Protein AF-A0A7X5U6U4-F1 (afdb_monomer_lite)

Structure (mmCIF, N/CA/C/O backbone):
data_AF-A0A7X5U6U4-F1
#
_entry.id   AF-A0A7X5U6U4-F1
#
loop_
_atom_site.group_PDB
_atom_site.id
_atom_site.type_symbol
_atom_site.label_atom_id
_atom_site.label_alt_id
_atom_site.label_comp_id
_atom_site.label_asym_id
_atom_site.label_entity_id
_atom_site.label_seq_id
_atom_site.pdbx_PDB_ins_code
_atom_site.Cartn_x
_atom_site.Cartn_y
_atom_site.Cartn_z
_atom_site.occupancy
_atom_site.B_iso_or_equiv
_atom_site.auth_seq_id
_atom_site.auth_comp_id
_atom_site.auth_asym_id
_atom_site.auth_atom_id
_atom_site.pdbx_PDB_model_num
ATOM 1 N N . MET A 1 1 ? 37.909 43.965 -36.979 1.00 38.22 1 MET A N 1
ATOM 2 C CA . MET A 1 1 ? 37.426 45.051 -37.861 1.00 38.22 1 MET A CA 1
ATOM 3 C C . MET A 1 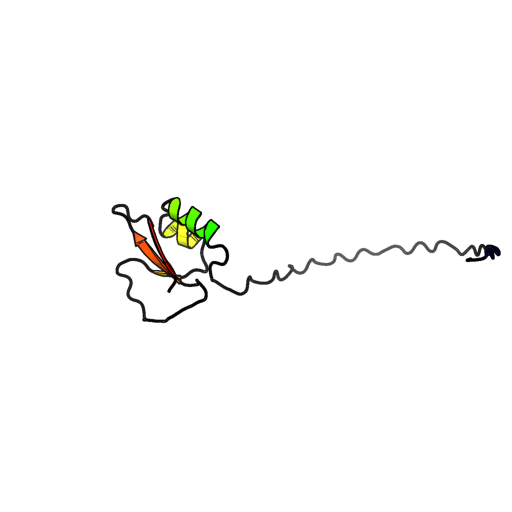1 ? 36.472 44.427 -38.866 1.00 38.22 1 MET A C 1
ATOM 5 O O . MET A 1 1 ? 36.934 43.840 -39.832 1.00 38.22 1 MET A O 1
ATOM 9 N N . ASN A 1 2 ? 35.162 44.467 -38.598 1.00 33.50 2 ASN A N 1
ATOM 10 C CA . ASN A 1 2 ? 34.153 43.812 -39.439 1.00 33.50 2 ASN A CA 1
ATOM 11 C C . ASN A 1 2 ? 33.370 44.894 -40.190 1.00 33.50 2 ASN A C 1
ATOM 13 O O . ASN A 1 2 ? 32.566 45.612 -39.598 1.00 33.50 2 ASN A O 1
ATOM 17 N N . HIS A 1 3 ? 33.655 45.037 -41.484 1.00 36.72 3 HIS A N 1
ATOM 18 C CA . HIS A 1 3 ? 33.009 46.002 -42.368 1.00 36.72 3 HIS A CA 1
ATOM 19 C C . HIS A 1 3 ? 31.738 45.403 -43.001 1.00 36.72 3 HIS A C 1
ATOM 21 O O . HIS A 1 3 ? 31.814 44.454 -43.767 1.00 36.72 3 HIS A O 1
ATOM 27 N N . ILE A 1 4 ? 30.583 45.946 -42.592 1.00 48.31 4 ILE A N 1
ATOM 28 C CA . ILE A 1 4 ? 29.498 46.554 -43.398 1.00 48.31 4 ILE A CA 1
ATOM 29 C C . ILE A 1 4 ? 29.160 45.925 -44.779 1.00 48.31 4 ILE A C 1
ATOM 31 O O . ILE A 1 4 ? 30.032 45.747 -45.617 1.00 48.31 4 ILE A O 1
ATOM 35 N N . VAL A 1 5 ? 27.847 45.767 -45.047 1.00 45.38 5 VAL A N 1
ATOM 36 C CA . VAL A 1 5 ? 27.072 46.256 -46.234 1.00 45.38 5 VAL A CA 1
ATOM 37 C C . VAL A 1 5 ? 25.960 45.251 -46.608 1.00 45.38 5 VAL A C 1
ATOM 39 O O . VAL A 1 5 ? 26.188 44.231 -47.245 1.00 45.38 5 VAL A O 1
ATOM 42 N N . ARG A 1 6 ? 24.737 45.457 -46.094 1.00 48.44 6 ARG A N 1
ATOM 43 C CA . ARG A 1 6 ? 23.534 45.942 -46.816 1.00 48.44 6 ARG A CA 1
ATOM 44 C C . ARG A 1 6 ? 23.411 45.510 -48.288 1.00 48.44 6 ARG A C 1
ATOM 46 O O . ARG A 1 6 ? 23.972 46.153 -49.168 1.00 48.44 6 ARG A O 1
ATOM 53 N N . LYS A 1 7 ? 22.511 44.563 -48.567 1.00 43.09 7 LYS A N 1
ATOM 54 C CA . LYS A 1 7 ? 21.799 44.493 -49.852 1.00 43.09 7 LYS A CA 1
ATOM 55 C C . LYS A 1 7 ? 20.308 44.297 -49.595 1.00 43.09 7 LYS A C 1
ATOM 57 O O . LYS A 1 7 ? 19.870 43.225 -49.201 1.00 43.09 7 LYS A O 1
ATOM 62 N N . ALA A 1 8 ? 19.560 45.379 -49.779 1.00 50.31 8 ALA A N 1
ATOM 63 C CA . ALA A 1 8 ? 18.123 45.353 -49.988 1.00 50.31 8 ALA A CA 1
ATOM 64 C C . ALA A 1 8 ? 17.873 45.178 -51.490 1.00 50.31 8 ALA A C 1
ATOM 66 O O . ALA A 1 8 ? 18.534 45.855 -52.277 1.00 50.31 8 ALA A O 1
ATOM 67 N N . LEU A 1 9 ? 16.915 44.337 -51.884 1.00 47.62 9 LEU A N 1
ATOM 68 C CA . LEU A 1 9 ? 16.209 44.534 -53.148 1.00 47.62 9 LEU A CA 1
ATOM 69 C C . LEU A 1 9 ? 14.841 43.827 -53.147 1.00 47.62 9 LEU A C 1
ATOM 71 O O . LEU A 1 9 ? 14.760 42.607 -53.145 1.00 47.62 9 LEU A O 1
ATOM 75 N N . VAL A 1 10 ? 13.815 44.680 -53.141 1.00 40.12 10 VAL A N 1
ATOM 76 C CA . VAL A 1 10 ? 12.591 44.683 -53.962 1.00 40.12 10 VAL A CA 1
ATOM 77 C C . VAL A 1 10 ? 11.635 43.482 -53.903 1.00 40.12 10 VAL A C 1
ATOM 79 O O . VAL A 1 10 ? 11.921 42.364 -54.313 1.00 40.12 10 VAL A O 1
ATOM 82 N N . ALA A 1 11 ? 10.425 43.823 -53.452 1.00 49.75 11 ALA A N 1
ATOM 83 C CA . ALA A 1 11 ? 9.205 43.039 -53.469 1.00 49.75 11 ALA A CA 1
ATOM 84 C C . ALA A 1 11 ? 8.717 42.729 -54.893 1.00 49.75 11 ALA A C 1
ATOM 86 O O . ALA A 1 11 ? 8.747 43.593 -55.769 1.00 49.75 11 ALA A O 1
ATOM 87 N N . LEU A 1 12 ? 8.142 41.538 -55.069 1.00 43.56 12 LEU A N 1
ATOM 88 C CA . LEU A 1 12 ? 7.203 41.259 -56.149 1.00 43.56 12 LEU A CA 1
ATOM 89 C C . LEU A 1 12 ? 5.901 40.741 -55.526 1.00 43.56 12 LEU A C 1
ATOM 91 O O . LEU A 1 12 ? 5.841 39.635 -54.994 1.00 43.56 12 LEU A O 1
ATOM 95 N N . PHE A 1 13 ? 4.875 41.591 -55.548 1.00 51.50 13 PHE A N 1
ATOM 96 C CA . PHE A 1 13 ? 3.502 41.247 -55.195 1.00 51.50 13 PHE A CA 1
ATOM 97 C C . PHE A 1 13 ? 2.919 40.405 -56.334 1.00 51.50 13 PHE A C 1
ATOM 99 O O . PHE A 1 13 ? 2.729 40.913 -57.438 1.00 51.50 13 PHE A O 1
ATOM 106 N N . VAL A 1 14 ? 2.621 39.134 -56.072 1.00 50.53 14 VAL A N 1
ATOM 107 C CA . VAL A 1 14 ? 1.795 38.311 -56.962 1.00 50.53 14 VAL A CA 1
ATOM 108 C C . VAL A 1 14 ? 0.498 38.018 -56.223 1.00 50.53 14 VAL A C 1
ATOM 110 O O . VAL A 1 14 ? 0.461 37.227 -55.285 1.00 50.53 14 VAL A O 1
ATOM 113 N N . ALA A 1 15 ? -0.557 38.723 -56.623 1.00 56.50 15 ALA A N 1
ATOM 114 C CA . ALA A 1 15 ? -1.921 38.433 -56.220 1.00 56.50 15 ALA A CA 1
ATOM 115 C C . ALA A 1 15 ? -2.419 37.194 -56.980 1.00 56.50 15 ALA A C 1
ATOM 117 O O . ALA A 1 15 ? -2.306 37.133 -58.204 1.00 56.50 15 ALA A O 1
ATOM 118 N N . ALA A 1 16 ? -2.989 36.227 -56.262 1.00 56.56 16 ALA A N 1
ATOM 119 C CA . ALA A 1 16 ? -3.717 35.097 -56.835 1.00 56.56 16 ALA A CA 1
ATOM 120 C C . ALA A 1 16 ? -4.883 34.699 -55.900 1.00 56.56 16 ALA A C 1
ATOM 122 O O . ALA A 1 16 ? -4.816 34.968 -54.699 1.00 56.56 16 ALA A O 1
ATOM 123 N N . PRO A 1 17 ? -5.982 34.152 -56.448 1.00 48.62 17 PRO A N 1
ATOM 124 C CA . PRO A 1 17 ? -7.336 34.329 -55.929 1.00 48.62 17 PRO A CA 1
ATOM 125 C C . PRO A 1 17 ? -7.684 33.390 -54.767 1.00 48.62 17 PRO A C 1
ATOM 127 O O . PRO A 1 17 ? -7.192 32.269 -54.669 1.00 48.62 17 PRO A O 1
ATOM 130 N N . ALA A 1 18 ? -8.599 33.852 -53.910 1.00 56.50 18 ALA A N 1
ATOM 131 C CA . ALA A 1 18 ? -9.212 33.065 -52.849 1.00 56.50 18 ALA A CA 1
ATOM 132 C C . ALA A 1 18 ? -10.102 31.961 -53.446 1.00 56.50 18 ALA A C 1
ATOM 134 O O . ALA A 1 18 ? -11.200 32.226 -53.933 1.00 56.50 18 ALA A O 1
ATOM 135 N N . ILE A 1 19 ? -9.632 30.715 -53.391 1.00 56.41 19 ILE A N 1
ATOM 136 C CA . ILE A 1 19 ? -10.464 29.531 -53.611 1.00 56.41 19 ILE A CA 1
ATOM 137 C C . ILE A 1 19 ? -11.042 29.150 -52.247 1.00 56.41 19 ILE A C 1
ATOM 139 O O . ILE A 1 19 ? -10.346 28.600 -51.395 1.00 56.41 19 ILE A O 1
ATOM 143 N N . ALA A 1 20 ? -12.314 29.477 -52.021 1.00 55.19 20 ALA A N 1
ATOM 144 C CA . ALA A 1 20 ? -13.068 28.978 -50.879 1.00 55.19 20 ALA A CA 1
ATOM 145 C C . ALA A 1 20 ? -13.346 27.481 -51.088 1.00 55.19 20 ALA A C 1
ATOM 147 O O . ALA A 1 20 ? -14.313 27.098 -51.743 1.00 55.19 20 ALA A O 1
ATOM 148 N N . ALA A 1 21 ? -12.474 26.623 -50.558 1.00 53.28 21 ALA A N 1
ATOM 149 C CA . ALA A 1 21 ? -12.772 25.207 -50.419 1.00 53.28 21 ALA A CA 1
ATOM 150 C C . ALA A 1 21 ? -13.738 25.037 -49.237 1.00 53.28 21 ALA A C 1
ATOM 152 O O . ALA A 1 21 ? -13.364 25.256 -48.086 1.00 53.28 21 ALA A O 1
ATOM 153 N N . ALA A 1 22 ? -14.988 24.668 -49.522 1.00 51.25 22 ALA A N 1
ATOM 154 C CA . ALA A 1 22 ? -15.920 24.198 -48.507 1.00 51.25 22 ALA A CA 1
ATOM 155 C C . ALA A 1 22 ? -15.340 22.925 -47.874 1.00 51.25 22 ALA A C 1
ATOM 157 O O . ALA A 1 22 ? -15.289 21.865 -48.498 1.00 51.25 22 ALA A O 1
ATOM 158 N N . GLN A 1 23 ? -14.838 23.054 -46.649 1.00 54.94 23 GLN A N 1
ATOM 159 C CA . GLN A 1 23 ? -14.298 21.946 -45.875 1.00 54.94 23 GLN A CA 1
ATOM 160 C C . GLN A 1 23 ? -15.482 21.096 -45.407 1.00 54.94 23 GLN A C 1
ATOM 162 O O . GLN A 1 23 ? -16.205 21.466 -44.485 1.00 54.94 23 GLN A O 1
ATOM 167 N N . VAL A 1 24 ? -15.718 19.974 -46.084 1.00 54.50 24 VAL A N 1
ATOM 168 C CA . VAL A 1 24 ? -16.627 18.938 -45.594 1.00 54.50 24 VAL A CA 1
ATOM 169 C C . VAL A 1 24 ? -15.961 18.324 -44.367 1.00 54.50 24 VAL A C 1
ATOM 171 O O . VAL A 1 24 ? -15.044 17.515 -44.486 1.00 54.50 24 VAL A O 1
ATOM 174 N N . SER A 1 25 ? -16.386 18.755 -43.183 1.00 54.12 25 SER A N 1
ATOM 175 C CA . SER A 1 25 ? -15.984 18.153 -41.916 1.00 54.12 25 SER A CA 1
ATOM 176 C C . SER A 1 25 ? -16.539 16.733 -41.851 1.00 54.12 25 SER A C 1
ATOM 178 O O . SER A 1 25 ? -17.690 16.518 -41.478 1.00 54.12 25 SER A O 1
ATOM 180 N N . THR A 1 26 ? -15.736 15.744 -42.232 1.00 56.81 26 THR A N 1
ATOM 181 C CA . THR A 1 26 ? -15.986 14.360 -41.828 1.00 56.81 26 THR A CA 1
ATOM 182 C C . THR A 1 26 ? -15.860 14.296 -40.307 1.00 56.81 26 THR A C 1
ATOM 184 O O . THR A 1 26 ? -14.822 14.727 -39.794 1.00 56.81 26 THR A O 1
ATOM 187 N N . PRO A 1 27 ? -16.852 13.778 -39.560 1.00 52.97 27 PRO A N 1
ATOM 188 C CA . PRO A 1 27 ? -16.642 13.490 -38.154 1.00 52.97 27 PRO A CA 1
ATOM 189 C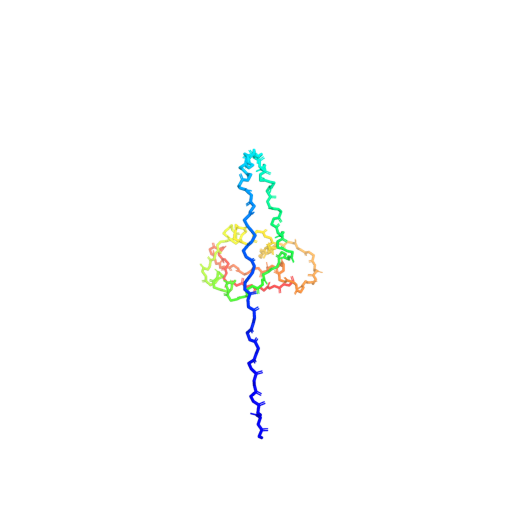 C . PRO A 1 27 ? -15.567 12.405 -38.082 1.00 52.97 27 PRO A C 1
ATOM 191 O O . PRO A 1 27 ? -15.799 11.253 -38.449 1.00 52.97 27 PRO A O 1
ATOM 194 N N . VAL A 1 28 ? -14.363 12.794 -37.664 1.00 56.78 28 VAL A N 1
ATOM 195 C CA . VAL A 1 28 ? -13.364 11.845 -37.187 1.00 56.78 28 VAL A CA 1
ATOM 196 C C . VAL A 1 28 ? -14.001 11.221 -35.958 1.00 56.78 28 VAL A C 1
ATOM 198 O O . VAL A 1 28 ? -14.151 11.873 -34.928 1.00 56.78 28 VAL A O 1
ATOM 201 N N . VAL A 1 29 ? -14.486 9.991 -36.108 1.00 59.56 29 VAL A N 1
ATOM 202 C CA . VAL A 1 29 ? -14.846 9.166 -34.963 1.00 59.56 29 VAL A CA 1
ATOM 203 C C . VAL A 1 29 ? -13.552 9.012 -34.184 1.00 59.56 29 VAL A C 1
ATOM 205 O O . VAL A 1 29 ? -12.610 8.388 -34.670 1.00 59.56 29 VAL A O 1
ATOM 208 N N . ASP A 1 30 ? -13.495 9.689 -33.042 1.00 55.97 30 ASP A N 1
ATOM 209 C CA . ASP A 1 30 ? -12.392 9.659 -32.097 1.00 55.97 30 ASP A CA 1
ATOM 210 C C . ASP A 1 30 ? -12.197 8.192 -31.697 1.00 55.97 30 ASP A C 1
ATOM 212 O O . ASP A 1 30 ? -12.955 7.629 -30.901 1.00 55.97 30 ASP A O 1
ATOM 216 N N . ALA A 1 31 ? -11.264 7.509 -32.361 1.00 64.94 31 ALA A N 1
ATOM 217 C CA . ALA A 1 31 ? -10.847 6.192 -31.925 1.00 64.94 31 ALA A CA 1
ATOM 218 C C . ALA A 1 31 ? -10.273 6.409 -30.524 1.00 64.94 31 ALA A C 1
ATOM 220 O O . ALA A 1 31 ? -9.392 7.262 -30.388 1.00 64.94 31 ALA A O 1
ATOM 221 N N . PRO A 1 32 ? -10.763 5.706 -29.485 1.00 61.41 32 PRO A N 1
ATOM 222 C CA . PRO A 1 32 ? -10.278 5.929 -28.137 1.00 61.41 32 PRO A CA 1
ATOM 223 C C . PRO A 1 32 ? -8.761 5.817 -28.175 1.00 61.41 32 PRO A C 1
ATOM 225 O O . PRO A 1 32 ? -8.224 4.797 -28.617 1.00 61.41 32 PRO A O 1
ATOM 228 N N . ALA A 1 33 ? -8.083 6.894 -27.775 1.00 63.34 33 ALA A N 1
ATOM 229 C CA . ALA A 1 33 ? -6.645 6.882 -27.621 1.00 63.34 33 ALA A CA 1
ATOM 230 C C . ALA A 1 33 ? -6.311 5.648 -26.783 1.00 63.34 33 ALA A C 1
ATOM 232 O O . ALA A 1 33 ? -6.747 5.544 -25.633 1.00 63.34 33 ALA A O 1
ATOM 233 N N . ILE A 1 34 ? -5.589 4.689 -27.372 1.00 58.62 34 ILE A N 1
ATOM 234 C CA . ILE A 1 34 ? -4.976 3.615 -26.603 1.00 58.62 34 ILE A CA 1
ATOM 235 C C . ILE A 1 34 ? -3.940 4.328 -25.745 1.00 58.62 34 ILE A C 1
ATOM 237 O O . ILE A 1 34 ? -2.815 4.581 -26.175 1.00 58.62 34 ILE A O 1
ATOM 241 N N . GLN A 1 35 ? -4.366 4.753 -24.557 1.00 56.97 35 GLN A N 1
ATOM 242 C CA . GLN A 1 35 ? -3.456 5.263 -23.556 1.00 56.97 35 GLN A CA 1
ATOM 243 C C . GLN A 1 35 ? -2.444 4.144 -23.305 1.00 56.97 35 GLN A C 1
ATOM 245 O O . GLN A 1 35 ? -2.860 2.983 -23.201 1.00 56.97 35 GLN A O 1
ATOM 250 N N . PRO A 1 36 ? -1.135 4.443 -23.252 1.00 49.41 36 PRO A N 1
ATOM 251 C CA . PRO A 1 36 ? -0.149 3.444 -22.890 1.00 49.41 36 PRO A CA 1
ATOM 252 C C . PRO A 1 36 ? -0.600 2.832 -21.568 1.00 49.41 36 PRO A C 1
ATOM 254 O O . PRO A 1 36 ? -0.668 3.531 -20.559 1.00 49.41 36 PRO A O 1
ATOM 257 N N . VAL A 1 37 ? -0.969 1.549 -21.580 1.00 53.47 37 VAL A N 1
ATOM 258 C CA . VAL A 1 37 ? -1.204 0.805 -20.343 1.00 53.47 37 VAL A CA 1
ATOM 259 C C . VAL A 1 37 ? 0.095 0.954 -19.562 1.00 53.47 37 VAL A C 1
ATOM 261 O O . VAL A 1 37 ? 1.125 0.548 -20.107 1.00 53.47 37 VAL A O 1
ATOM 264 N N . PRO A 1 38 ? 0.108 1.584 -18.370 1.00 53.56 38 PRO A N 1
ATOM 265 C CA . PRO A 1 38 ? 1.340 1.776 -17.628 1.00 53.56 38 PRO A CA 1
ATOM 266 C C . PRO A 1 38 ? 1.962 0.403 -17.396 1.00 53.56 38 PRO A C 1
ATOM 268 O O . PRO A 1 38 ? 1.491 -0.423 -16.616 1.00 53.56 38 PRO A O 1
ATOM 271 N N . SER A 1 39 ? 3.002 0.135 -18.176 1.00 53.19 39 SER A N 1
ATOM 272 C CA . SER A 1 39 ? 3.709 -1.126 -18.238 1.00 53.19 39 SER A CA 1
ATOM 273 C C . SER A 1 39 ? 4.662 -1.173 -17.057 1.00 53.19 39 SER A C 1
ATOM 275 O O . SER A 1 39 ? 5.857 -0.922 -17.209 1.00 53.19 39 SER A O 1
ATOM 277 N N . ARG A 1 40 ? 4.087 -1.398 -15.873 1.00 60.19 40 ARG A N 1
ATOM 278 C CA . ARG A 1 40 ? 4.640 -2.133 -14.730 1.00 60.19 40 ARG A CA 1
ATOM 279 C C . ARG A 1 40 ? 3.631 -2.051 -13.584 1.00 60.19 40 ARG A C 1
ATOM 281 O O . ARG A 1 40 ? 3.383 -0.981 -13.052 1.00 60.19 40 ARG A O 1
ATOM 288 N N . CYS A 1 41 ? 3.080 -3.193 -13.178 1.00 77.31 41 CYS A N 1
ATOM 289 C CA . CYS A 1 41 ? 2.121 -3.327 -12.071 1.00 77.31 41 CYS A CA 1
ATOM 290 C C . CYS A 1 41 ? 2.715 -3.023 -10.678 1.00 77.31 41 CYS A C 1
ATOM 292 O O . CYS A 1 41 ? 2.112 -3.350 -9.660 1.00 77.31 41 CYS A O 1
ATOM 294 N N . GLY A 1 42 ? 3.919 -2.460 -10.630 1.00 90.38 42 GLY A N 1
ATOM 295 C CA . GLY A 1 42 ? 4.671 -2.202 -9.419 1.00 90.38 42 GLY A CA 1
ATOM 296 C C . GLY A 1 42 ? 4.606 -0.751 -8.983 1.00 90.38 42 GLY A C 1
ATOM 297 O O . GLY A 1 42 ? 4.444 0.155 -9.799 1.00 90.38 42 GLY A O 1
ATOM 298 N N . VAL A 1 43 ? 4.772 -0.532 -7.684 1.00 94.25 43 VAL A N 1
ATOM 299 C CA . VAL A 1 43 ? 4.820 0.813 -7.109 1.00 94.25 43 VAL A CA 1
ATOM 300 C C . VAL A 1 43 ? 6.114 1.514 -7.522 1.00 94.25 43 VAL A C 1
ATOM 302 O O . VAL A 1 43 ? 7.214 1.051 -7.203 1.00 94.25 43 VAL A O 1
ATOM 305 N N . THR A 1 44 ? 5.977 2.646 -8.215 1.00 94.19 44 THR A N 1
ATOM 306 C CA . THR A 1 44 ? 7.102 3.488 -8.650 1.00 94.19 44 THR A CA 1
ATOM 307 C C . THR A 1 44 ? 7.380 4.647 -7.699 1.00 94.19 44 THR A C 1
ATOM 309 O O . THR A 1 44 ? 8.542 4.994 -7.505 1.00 94.19 44 THR A O 1
ATOM 312 N N . ASP A 1 45 ? 6.342 5.228 -7.091 1.00 95.00 45 ASP A N 1
ATOM 313 C CA . ASP A 1 45 ? 6.486 6.268 -6.070 1.00 95.00 45 ASP A CA 1
ATOM 314 C C . ASP A 1 45 ? 6.388 5.650 -4.670 1.00 95.00 45 ASP A C 1
ATOM 316 O O . ASP A 1 45 ? 5.309 5.344 -4.155 1.00 95.00 45 ASP A O 1
ATOM 320 N N . LEU A 1 46 ? 7.549 5.430 -4.052 1.00 95.50 46 LEU A N 1
ATOM 321 C CA . LEU A 1 46 ? 7.630 4.840 -2.717 1.00 95.50 46 LEU A CA 1
ATOM 322 C C . LEU A 1 46 ? 7.242 5.820 -1.603 1.00 95.50 46 LEU A C 1
ATOM 324 O O . LEU A 1 46 ? 6.867 5.368 -0.521 1.00 95.50 46 LEU A O 1
ATOM 328 N N . ASN A 1 47 ? 7.309 7.132 -1.842 1.00 97.50 47 ASN A N 1
ATOM 329 C CA . ASN A 1 47 ? 6.930 8.130 -0.843 1.00 97.50 47 ASN A CA 1
ATOM 330 C C . ASN A 1 47 ? 5.409 8.251 -0.761 1.00 97.50 47 ASN A C 1
ATOM 332 O O . ASN A 1 47 ? 4.857 8.236 0.340 1.00 97.50 47 ASN A O 1
ATOM 336 N N . GLU A 1 48 ? 4.733 8.302 -1.911 1.00 96.75 48 GLU A N 1
ATOM 337 C CA . GLU A 1 48 ? 3.270 8.256 -1.980 1.00 96.75 48 GLU A CA 1
ATOM 338 C C . GLU A 1 48 ? 2.744 6.969 -1.334 1.00 96.75 48 GLU A C 1
ATOM 340 O O . GLU A 1 48 ? 1.865 7.010 -0.471 1.00 96.75 48 GLU A O 1
ATOM 345 N N . PHE A 1 49 ? 3.353 5.829 -1.668 1.00 97.31 49 PHE A N 1
ATOM 346 C CA . PHE A 1 49 ? 2.993 4.550 -1.067 1.00 97.31 49 PHE A CA 1
ATOM 347 C C . PHE A 1 49 ? 3.195 4.534 0.450 1.00 97.31 49 PHE A C 1
ATOM 349 O O . PHE A 1 49 ? 2.322 4.080 1.188 1.00 97.31 49 PHE A O 1
ATOM 356 N N . ALA A 1 50 ? 4.320 5.056 0.945 1.00 97.88 50 ALA A N 1
ATOM 357 C CA . ALA A 1 50 ? 4.561 5.151 2.381 1.00 97.88 50 ALA A CA 1
ATOM 358 C C . ALA A 1 50 ? 3.512 6.032 3.082 1.00 97.88 50 ALA A C 1
ATOM 360 O O . ALA A 1 50 ? 3.029 5.659 4.152 1.00 97.88 50 ALA A O 1
ATOM 361 N N . ALA A 1 51 ? 3.117 7.154 2.473 1.00 98.31 51 ALA A N 1
ATOM 362 C CA . ALA A 1 51 ? 2.063 8.021 2.997 1.00 98.31 51 ALA A CA 1
ATOM 363 C C . ALA A 1 51 ? 0.694 7.317 3.020 1.00 98.31 51 ALA A C 1
ATOM 365 O O . ALA A 1 51 ? -0.021 7.408 4.020 1.00 98.31 51 ALA A O 1
ATOM 366 N N . PHE A 1 52 ? 0.359 6.556 1.973 1.00 98.38 52 PHE A N 1
ATOM 367 C CA . PHE A 1 52 ? -0.855 5.738 1.929 1.00 98.38 52 PHE A CA 1
ATOM 368 C C . PHE A 1 52 ? -0.886 4.711 3.068 1.00 98.38 52 PHE A C 1
ATOM 370 O O . PHE A 1 52 ? -1.864 4.643 3.811 1.00 98.38 52 PHE A O 1
ATOM 377 N N . ILE A 1 53 ? 0.202 3.957 3.268 1.00 98.56 53 ILE A N 1
ATOM 378 C CA . ILE A 1 53 ? 0.311 2.969 4.354 1.00 98.56 53 ILE A CA 1
ATOM 379 C C . ILE A 1 53 ? 0.263 3.634 5.736 1.00 98.56 53 ILE A C 1
ATOM 381 O O . ILE A 1 53 ? -0.366 3.097 6.648 1.00 98.56 53 ILE A O 1
ATOM 385 N N . ALA A 1 54 ? 0.860 4.819 5.903 1.00 98.38 54 ALA A N 1
ATOM 386 C CA . ALA A 1 54 ? 0.788 5.580 7.152 1.00 98.38 54 ALA A CA 1
ATOM 387 C C . ALA A 1 54 ? -0.657 5.955 7.540 1.00 98.38 54 ALA A C 1
ATOM 389 O O . ALA A 1 54 ? -0.962 6.070 8.729 1.00 98.38 54 ALA A O 1
ATOM 390 N N . GLY A 1 55 ? -1.561 6.065 6.558 1.00 98.31 55 GLY A N 1
ATOM 391 C CA . GLY A 1 55 ? -3.004 6.240 6.759 1.00 98.31 55 GLY A CA 1
ATOM 392 C C . GLY A 1 55 ? -3.735 5.015 7.324 1.00 98.31 55 GLY A C 1
ATOM 393 O O . GLY A 1 55 ? -4.927 5.098 7.618 1.00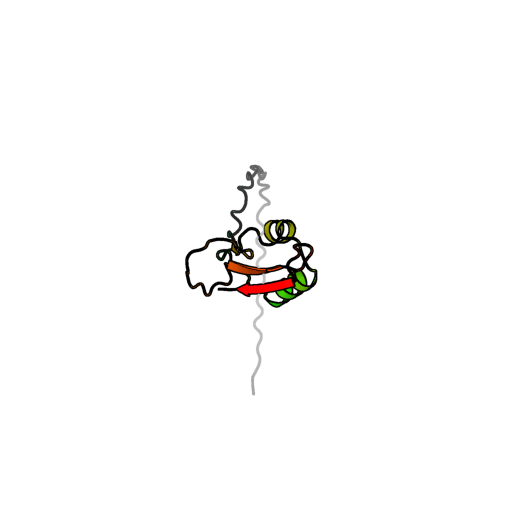 98.31 55 GLY A O 1
ATOM 394 N N . LYS A 1 56 ? -3.039 3.888 7.513 1.00 98.56 56 LYS A N 1
ATOM 395 C CA . LYS A 1 56 ? -3.579 2.614 8.007 1.00 98.56 56 LYS A CA 1
ATOM 396 C C . LYS A 1 56 ? -4.792 2.108 7.212 1.00 98.56 56 LYS A C 1
ATOM 398 O O . LYS A 1 56 ? -5.874 1.935 7.793 1.00 98.56 56 LYS A O 1
ATOM 403 N N . PRO A 1 57 ? -4.637 1.880 5.897 1.00 98.69 57 PRO A N 1
ATOM 404 C CA . PRO A 1 57 ? -5.728 1.442 5.044 1.00 98.69 57 PRO A CA 1
ATOM 405 C C . PRO A 1 57 ? -6.155 0.020 5.406 1.00 98.69 57 PRO A C 1
ATOM 407 O O . PRO A 1 57 ? -5.365 -0.816 5.854 1.00 98.69 57 PRO A O 1
ATOM 410 N N . THR A 1 58 ? -7.417 -0.285 5.172 1.00 98.75 58 THR A N 1
ATOM 411 C CA . THR A 1 58 ? -7.912 -1.658 5.145 1.00 98.75 58 THR A CA 1
ATOM 412 C C . THR A 1 58 ? -7.380 -2.393 3.905 1.00 98.75 58 THR A C 1
ATOM 414 O O . THR A 1 58 ? -7.047 -1.770 2.892 1.00 98.75 58 THR A O 1
ATOM 417 N N . PRO A 1 59 ? -7.349 -3.737 3.913 1.00 98.56 59 PRO A N 1
ATOM 418 C CA . PRO A 1 59 ? -7.015 -4.517 2.721 1.00 98.56 59 PRO A CA 1
ATOM 419 C C .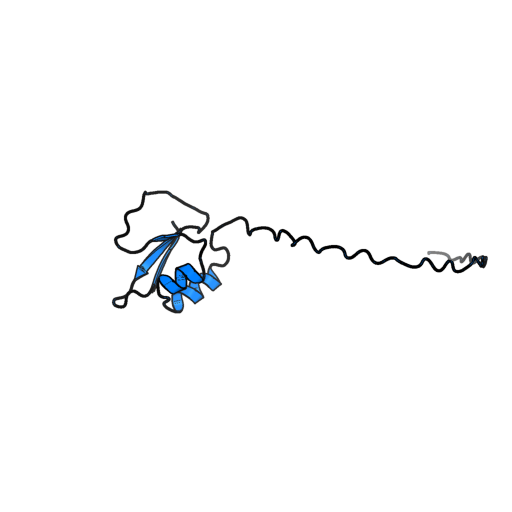 PRO A 1 59 ? -7.903 -4.208 1.506 1.00 98.56 59 PRO A C 1
ATOM 421 O O . PRO A 1 59 ? -7.433 -4.267 0.371 1.00 98.56 59 PRO A O 1
ATOM 424 N N . ALA A 1 60 ? -9.175 -3.868 1.733 1.00 98.31 60 ALA A N 1
ATOM 425 C CA . ALA A 1 60 ? -10.102 -3.496 0.667 1.00 98.31 60 ALA A CA 1
ATOM 426 C C . ALA A 1 60 ? -9.705 -2.164 0.011 1.00 98.31 60 ALA A C 1
ATOM 428 O O . ALA A 1 60 ? -9.630 -2.086 -1.213 1.00 98.31 60 ALA A O 1
ATOM 429 N N . GLU A 1 61 ? -9.379 -1.149 0.814 1.00 98.38 61 GLU A N 1
ATOM 430 C CA . GLU A 1 61 ? -8.895 0.147 0.319 1.00 98.38 61 GLU A CA 1
ATOM 431 C C . GLU A 1 61 ? -7.565 0.002 -0.428 1.00 98.38 61 GLU A C 1
ATOM 433 O O . GLU A 1 61 ? -7.401 0.581 -1.500 1.00 98.38 61 GLU A O 1
ATOM 438 N N . PHE A 1 62 ? -6.645 -0.833 0.073 1.00 98.25 62 PHE A N 1
ATOM 439 C CA . PHE A 1 62 ? -5.395 -1.130 -0.631 1.00 98.25 62 PHE A CA 1
ATOM 440 C C . PHE A 1 62 ? -5.656 -1.709 -2.021 1.00 98.25 62 PHE A C 1
ATOM 442 O O . PHE A 1 62 ? -5.091 -1.229 -2.997 1.00 98.25 62 PHE A O 1
ATOM 449 N N . ARG A 1 63 ? -6.522 -2.723 -2.137 1.00 96.56 63 ARG A N 1
ATOM 450 C CA . ARG A 1 63 ? -6.840 -3.352 -3.432 1.00 96.56 63 ARG A CA 1
ATOM 451 C C . ARG A 1 63 ? -7.579 -2.409 -4.379 1.00 96.56 63 ARG A C 1
ATOM 453 O O . ARG A 1 63 ? -7.458 -2.565 -5.588 1.00 96.56 63 ARG A O 1
ATOM 460 N N . ALA A 1 64 ? -8.339 -1.452 -3.851 1.00 95.81 64 ALA A N 1
ATOM 461 C CA . ALA A 1 64 ? -8.992 -0.438 -4.668 1.00 95.81 64 ALA A CA 1
ATOM 462 C C . ALA A 1 64 ? -7.977 0.561 -5.247 1.00 95.81 64 ALA A C 1
ATOM 464 O O . ALA A 1 64 ? -8.049 0.880 -6.432 1.00 95.81 64 ALA A O 1
ATOM 465 N N . PHE A 1 65 ? -7.027 1.028 -4.431 1.00 95.94 65 PHE A N 1
ATOM 466 C CA . PHE A 1 65 ? -6.060 2.053 -4.832 1.00 95.94 65 PHE A CA 1
ATOM 467 C C . PHE A 1 65 ? -4.869 1.479 -5.619 1.00 95.94 65 PHE A C 1
ATOM 469 O O . PHE A 1 65 ? -4.492 2.003 -6.662 1.00 95.94 65 PHE A O 1
ATOM 476 N N . TYR A 1 66 ? -4.320 0.350 -5.168 1.00 95.56 66 TYR A N 1
ATOM 477 C CA . TYR A 1 66 ? -3.204 -0.370 -5.787 1.00 95.56 66 TYR A CA 1
ATOM 478 C C . TYR A 1 66 ? -3.671 -1.698 -6.402 1.00 95.56 66 TYR A C 1
ATOM 480 O O . TYR A 1 66 ? -3.156 -2.768 -6.081 1.00 95.56 66 TYR A O 1
ATOM 488 N N . SER A 1 67 ? -4.651 -1.639 -7.304 1.00 93.56 67 SER A N 1
ATOM 489 C CA . SER A 1 67 ? -5.313 -2.818 -7.895 1.00 93.56 67 SER A CA 1
ATOM 490 C C . SER A 1 67 ? -4.383 -3.778 -8.644 1.00 93.56 67 SER A C 1
ATOM 492 O O . SER A 1 67 ? -4.650 -4.977 -8.708 1.00 93.56 67 SER A O 1
ATOM 494 N N . CYS A 1 68 ? -3.273 -3.269 -9.175 1.00 91.25 68 CYS A N 1
ATOM 495 C CA . CYS A 1 68 ? -2.262 -4.065 -9.868 1.00 91.25 68 CYS A CA 1
ATOM 496 C C . CYS A 1 68 ? -1.205 -4.677 -8.929 1.00 91.25 68 CYS A C 1
ATOM 498 O O . CYS A 1 68 ? -0.457 -5.556 -9.358 1.00 91.25 68 CYS A O 1
ATOM 500 N N . VAL A 1 69 ? -1.124 -4.234 -7.668 1.00 94.88 69 VAL A N 1
ATOM 501 C CA . VAL A 1 69 ? -0.131 -4.720 -6.700 1.00 94.88 69 VAL A CA 1
ATOM 502 C C . VAL A 1 69 ? -0.698 -5.929 -5.965 1.00 94.88 69 VAL A C 1
ATOM 504 O O . VAL A 1 69 ? -1.744 -5.861 -5.318 1.00 94.88 69 VAL A O 1
ATOM 507 N N . GLY A 1 70 ? 0.018 -7.048 -6.013 1.00 95.06 70 GLY A N 1
ATOM 508 C CA . GLY A 1 70 ? -0.340 -8.247 -5.266 1.00 95.06 70 GLY A CA 1
ATOM 509 C C . GLY A 1 70 ? -0.236 -8.005 -3.762 1.00 95.06 70 GLY A C 1
ATOM 510 O O . GLY A 1 70 ? 0.863 -7.866 -3.233 1.00 95.06 70 GLY A O 1
ATOM 511 N N . LEU A 1 71 ? -1.369 -7.983 -3.065 1.00 96.81 71 LEU A N 1
ATOM 512 C CA . LEU A 1 71 ? -1.417 -7.876 -1.608 1.00 96.81 71 LEU A CA 1
ATOM 513 C C . LEU A 1 71 ? -1.414 -9.270 -0.975 1.00 96.81 71 LEU A C 1
ATOM 515 O O . LEU A 1 71 ? -2.337 -10.047 -1.213 1.00 96.81 71 LEU A O 1
ATOM 519 N N . VAL A 1 72 ? -0.417 -9.548 -0.137 1.00 97.12 72 VAL A N 1
ATOM 520 C CA . VAL A 1 72 ? -0.316 -10.778 0.661 1.00 97.12 72 VAL A CA 1
ATOM 521 C C . VAL A 1 72 ? -0.537 -10.437 2.131 1.00 97.12 72 VAL A C 1
ATOM 523 O O . VAL A 1 72 ? 0.174 -9.592 2.686 1.00 97.12 72 VAL A O 1
ATOM 526 N N . LEU A 1 73 ? -1.516 -11.083 2.761 1.00 98.00 73 LEU A N 1
ATOM 527 C CA . LEU A 1 73 ? -1.876 -10.891 4.164 1.00 98.00 73 LEU A CA 1
ATOM 528 C C . LEU A 1 73 ? -1.216 -11.944 5.074 1.00 98.00 73 LEU A C 1
ATOM 530 O O . LEU A 1 73 ? -0.803 -13.011 4.611 1.00 98.00 73 LEU A O 1
ATOM 534 N N . PRO A 1 74 ? -1.111 -11.680 6.389 1.00 97.25 74 PRO A N 1
ATOM 535 C CA . PRO A 1 74 ? -0.682 -12.691 7.348 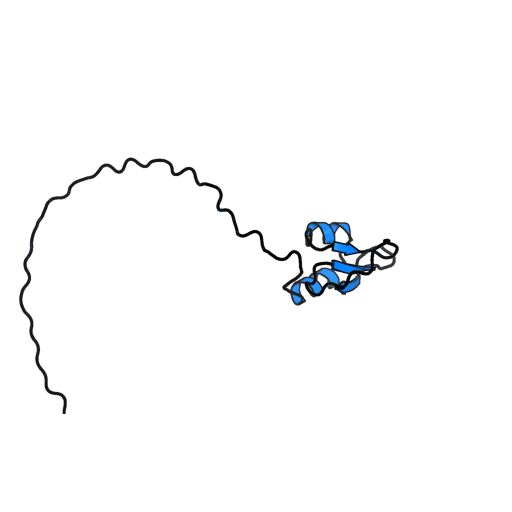1.00 97.25 74 PRO A CA 1
ATOM 536 C C . PRO A 1 74 ? -1.573 -13.939 7.284 1.00 97.25 74 PRO A C 1
ATOM 538 O O . PRO A 1 74 ? -2.788 -13.844 7.422 1.00 97.25 74 PRO A O 1
ATOM 541 N N . GLY A 1 75 ? -0.955 -15.107 7.100 1.00 95.50 75 GLY A N 1
ATOM 542 C CA . GLY A 1 75 ? -1.656 -16.390 6.978 1.00 95.50 75 GLY A CA 1
ATOM 543 C C . GLY A 1 75 ? -1.961 -16.817 5.540 1.00 95.50 75 GLY A C 1
ATOM 544 O O . GLY A 1 75 ? -2.287 -17.984 5.329 1.00 95.50 75 GLY A O 1
ATOM 545 N N . ASP A 1 76 ? -1.791 -15.932 4.553 1.00 96.06 76 ASP A N 1
ATOM 546 C CA . ASP A 1 76 ? -1.933 -16.310 3.148 1.00 96.06 76 ASP A CA 1
ATOM 547 C C . ASP A 1 76 ? -0.835 -17.302 2.743 1.00 96.06 76 ASP A C 1
ATOM 549 O O . ASP A 1 76 ? 0.358 -17.110 3.006 1.00 96.06 76 ASP A O 1
ATOM 553 N N . VAL A 1 77 ? -1.241 -18.365 2.051 1.00 93.25 77 VAL A N 1
ATOM 554 C CA . VAL A 1 77 ? -0.314 -19.339 1.475 1.00 93.25 77 VAL A CA 1
ATOM 555 C C . VAL A 1 77 ? 0.165 -18.809 0.128 1.00 93.25 77 VAL A C 1
ATOM 557 O O . VAL A 1 77 ? -0.629 -18.601 -0.787 1.00 93.25 77 VAL A O 1
ATOM 560 N N . THR A 1 78 ? 1.474 -18.595 -0.005 1.00 89.81 78 THR A N 1
ATOM 561 C CA . THR A 1 78 ? 2.098 -18.118 -1.247 1.00 89.81 78 THR A CA 1
ATOM 562 C C . THR A 1 78 ? 3.365 -18.906 -1.550 1.00 89.81 78 THR A C 1
ATOM 564 O O . THR A 1 78 ? 4.006 -19.454 -0.653 1.00 89.81 78 THR A O 1
ATOM 567 N N . THR A 1 79 ? 3.735 -18.975 -2.826 1.00 86.25 79 THR A N 1
ATOM 568 C CA . THR A 1 79 ? 5.026 -19.525 -3.245 1.00 86.25 79 THR A CA 1
ATOM 569 C C . THR A 1 79 ? 6.136 -18.505 -3.013 1.00 86.25 79 THR A C 1
ATOM 571 O O . THR A 1 79 ? 5.950 -17.310 -3.260 1.00 86.25 79 THR A O 1
ATOM 574 N N . THR A 1 80 ? 7.315 -18.975 -2.607 1.00 80.44 80 THR A N 1
ATOM 575 C CA . THR A 1 80 ? 8.514 -18.137 -2.480 1.00 80.44 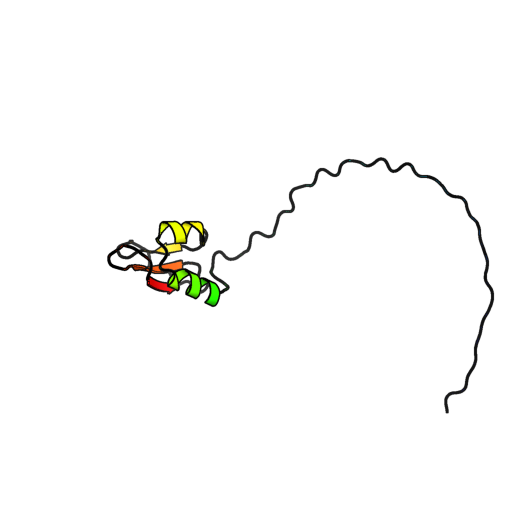80 THR A CA 1
ATOM 576 C C . THR A 1 80 ? 9.043 -17.777 -3.866 1.00 80.44 80 THR A C 1
ATOM 578 O O . THR A 1 80 ? 9.876 -18.473 -4.436 1.00 80.44 80 THR A O 1
ATOM 581 N N . GLU A 1 81 ? 8.527 -16.689 -4.418 1.00 86.69 81 GLU A N 1
ATOM 582 C CA . GLU A 1 81 ? 9.010 -16.065 -5.645 1.00 86.69 81 GLU A CA 1
ATOM 583 C C . GLU A 1 81 ? 9.657 -14.733 -5.269 1.00 86.69 81 GLU A C 1
ATOM 585 O O . GLU A 1 81 ? 9.067 -13.970 -4.506 1.00 86.69 81 GLU A O 1
ATOM 590 N N . ILE A 1 82 ? 10.860 -14.471 -5.780 1.00 85.44 82 ILE A N 1
ATOM 591 C CA . ILE A 1 82 ? 11.567 -13.209 -5.554 1.00 85.44 82 ILE A CA 1
ATOM 592 C C . ILE A 1 82 ? 11.240 -12.247 -6.693 1.00 85.44 82 ILE A C 1
ATOM 594 O O . ILE A 1 82 ? 11.456 -12.577 -7.861 1.00 85.44 82 ILE A O 1
ATOM 598 N N . ARG A 1 83 ? 10.754 -11.053 -6.350 1.00 88.06 83 ARG A N 1
ATOM 599 C CA . ARG A 1 83 ? 10.418 -9.977 -7.285 1.00 88.06 83 ARG A CA 1
ATOM 600 C C . ARG A 1 83 ? 11.101 -8.675 -6.882 1.00 88.06 83 ARG A C 1
ATOM 602 O O . ARG A 1 83 ? 11.131 -8.295 -5.717 1.00 88.06 83 ARG A O 1
ATOM 609 N N . TYR A 1 84 ? 11.621 -7.957 -7.873 1.00 89.19 84 TYR A N 1
ATOM 610 C CA . TYR A 1 84 ? 12.349 -6.693 -7.675 1.00 89.19 84 TYR A CA 1
ATOM 611 C C . TYR A 1 84 ? 11.609 -5.474 -8.234 1.00 89.19 84 TYR A C 1
ATOM 613 O O . TYR A 1 84 ? 12.163 -4.382 -8.302 1.00 89.19 84 TYR A O 1
ATOM 621 N N . ASP A 1 85 ? 10.370 -5.658 -8.677 1.00 92.50 85 ASP A N 1
ATOM 622 C CA . ASP A 1 85 ? 9.590 -4.646 -9.384 1.00 92.50 85 ASP A CA 1
ATOM 623 C C . ASP A 1 85 ? 8.542 -3.960 -8.501 1.00 92.50 85 ASP A C 1
ATOM 625 O O . ASP A 1 85 ? 7.730 -3.210 -9.023 1.00 92.50 85 ASP A O 1
ATOM 629 N N . ASN A 1 86 ? 8.536 -4.204 -7.185 1.00 94.81 86 ASN A N 1
ATOM 630 C CA . ASN A 1 86 ? 7.516 -3.715 -6.249 1.00 94.81 86 ASN A CA 1
ATOM 631 C C . ASN A 1 86 ? 6.076 -4.118 -6.631 1.00 94.81 86 ASN A C 1
ATOM 633 O O . ASN A 1 86 ? 5.123 -3.427 -6.272 1.00 94.81 86 ASN A O 1
ATOM 637 N N . SER A 1 87 ? 5.893 -5.229 -7.356 1.00 93.94 87 SER A N 1
ATOM 638 C CA . SER A 1 87 ? 4.562 -5.715 -7.759 1.00 93.94 87 SER A CA 1
ATOM 639 C C . SER A 1 87 ? 3.838 -6.524 -6.684 1.00 93.94 87 SER A C 1
ATOM 641 O O . SER A 1 87 ? 2.680 -6.891 -6.878 1.00 93.94 87 SER A O 1
ATOM 643 N N . ARG A 1 88 ? 4.485 -6.826 -5.552 1.00 94.94 88 ARG A N 1
ATOM 644 C CA . ARG A 1 88 ? 3.896 -7.629 -4.475 1.00 94.94 88 ARG A CA 1
ATOM 645 C C . ARG A 1 88 ? 4.275 -7.098 -3.101 1.00 94.94 88 ARG A C 1
ATOM 647 O O . ARG A 1 88 ? 5.454 -6.969 -2.788 1.00 94.94 88 ARG A O 1
ATOM 654 N N . TYR A 1 89 ? 3.271 -6.824 -2.277 1.00 96.75 89 TYR A N 1
ATOM 655 C CA . TYR A 1 89 ? 3.419 -6.271 -0.939 1.00 96.75 89 TYR A CA 1
ATOM 656 C C . TYR A 1 89 ? 2.939 -7.261 0.124 1.00 96.75 89 TYR A C 1
ATOM 658 O O . TYR A 1 89 ? 1.787 -7.693 0.121 1.00 96.75 89 TYR A O 1
ATOM 666 N N . PHE A 1 90 ? 3.826 -7.601 1.055 1.00 97.25 90 PHE A N 1
ATOM 667 C CA . PHE A 1 90 ? 3.536 -8.464 2.198 1.00 97.25 90 PHE A CA 1
ATOM 668 C C . PHE A 1 90 ? 3.186 -7.594 3.399 1.00 97.25 90 PHE A C 1
ATOM 670 O O . PHE A 1 90 ? 4.084 -7.024 4.033 1.00 97.25 90 PHE A O 1
ATOM 677 N N . ALA A 1 91 ? 1.893 -7.482 3.689 1.00 98.25 91 ALA A N 1
ATOM 678 C CA . ALA A 1 91 ? 1.362 -6.569 4.688 1.00 98.25 91 ALA A CA 1
ATOM 679 C C . ALA A 1 91 ? 1.511 -7.100 6.119 1.00 98.25 91 ALA A C 1
ATOM 681 O O . ALA A 1 91 ? 1.434 -8.299 6.391 1.00 98.25 91 ALA A O 1
ATOM 682 N N . GLN A 1 92 ? 1.682 -6.169 7.050 1.00 98.69 92 GLN A N 1
ATOM 683 C CA . GLN A 1 92 ? 1.493 -6.369 8.481 1.00 98.69 92 GLN A CA 1
ATOM 684 C C . GLN A 1 92 ? 0.186 -5.697 8.883 1.00 98.69 92 GLN A C 1
ATOM 686 O O . GLN A 1 92 ? -0.086 -4.575 8.450 1.00 98.69 92 GLN A O 1
ATOM 691 N N . LEU A 1 93 ? -0.605 -6.377 9.709 1.00 98.62 93 LEU A N 1
ATOM 692 C CA . LEU A 1 93 ? -1.899 -5.884 10.165 1.00 98.62 93 LEU A CA 1
ATOM 693 C C . LEU A 1 93 ? -1.861 -5.552 11.658 1.00 98.62 93 LEU A C 1
ATOM 695 O O . LEU A 1 93 ? -1.149 -6.208 12.419 1.00 98.62 93 LEU A O 1
ATOM 699 N N . ASP A 1 94 ? -2.634 -4.552 12.075 1.00 98.25 94 ASP A N 1
ATOM 700 C CA . ASP A 1 94 ? -2.943 -4.330 13.488 1.00 98.25 94 ASP A CA 1
ATOM 701 C C . ASP A 1 94 ? -4.082 -5.239 13.986 1.00 98.25 94 ASP A C 1
ATOM 703 O O . ASP A 1 94 ? -4.643 -6.048 13.245 1.00 98.25 94 ASP A O 1
ATOM 707 N N . ALA A 1 95 ? -4.448 -5.087 15.263 1.00 98.00 95 ALA A N 1
ATOM 708 C CA . ALA A 1 95 ? -5.532 -5.842 15.892 1.00 98.00 95 ALA A CA 1
ATOM 709 C C . ALA A 1 95 ? -6.919 -5.586 15.267 1.00 98.00 95 ALA A C 1
ATOM 711 O O . ALA A 1 95 ? -7.839 -6.371 15.483 1.00 98.00 95 ALA A O 1
ATOM 712 N N . HIS A 1 96 ? -7.076 -4.508 14.495 1.00 97.88 96 HIS A N 1
ATOM 713 C CA . HIS A 1 96 ? -8.305 -4.166 13.781 1.00 97.88 96 HIS A CA 1
ATOM 714 C C . HIS A 1 96 ? -8.261 -4.587 12.304 1.00 97.88 96 HIS A C 1
ATOM 716 O O . HIS A 1 96 ? -9.179 -4.264 11.550 1.00 97.88 96 HIS A O 1
ATOM 722 N N . GLY A 1 97 ? -7.211 -5.295 11.874 1.00 98.00 97 GLY A N 1
ATOM 723 C CA . GLY A 1 97 ? -7.049 -5.754 10.498 1.00 98.00 97 GLY A CA 1
ATOM 724 C C . GLY A 1 97 ? -6.634 -4.657 9.516 1.00 98.00 97 GLY A C 1
ATOM 725 O O . GLY A 1 97 ? -6.760 -4.856 8.307 1.00 98.00 97 GLY A O 1
ATOM 726 N N . ARG A 1 98 ? -6.150 -3.504 9.993 1.00 98.69 98 ARG A N 1
ATOM 727 C CA . ARG A 1 98 ? -5.639 -2.427 9.133 1.00 98.69 98 ARG A CA 1
ATOM 728 C C . ARG A 1 98 ? -4.167 -2.635 8.834 1.00 98.69 98 ARG A C 1
ATOM 730 O O . ARG A 1 98 ? -3.413 -3.084 9.694 1.00 98.69 98 ARG A O 1
ATOM 737 N N . ILE A 1 99 ? -3.750 -2.277 7.628 1.00 98.75 99 ILE A N 1
ATOM 738 C CA . ILE A 1 99 ? -2.360 -2.378 7.197 1.00 98.75 99 ILE A CA 1
ATOM 739 C C . ILE A 1 99 ? -1.551 -1.299 7.914 1.00 98.75 99 ILE A C 1
ATOM 741 O O . ILE A 1 99 ? -1.797 -0.118 7.723 1.00 98.75 99 ILE A O 1
ATOM 745 N N . VAL A 1 100 ? -0.574 -1.699 8.724 1.00 98.50 100 VAL A N 1
ATOM 746 C CA . VAL A 1 100 ? 0.304 -0.774 9.472 1.00 98.50 100 VAL A CA 1
ATOM 747 C C . VAL A 1 100 ? 1.746 -0.775 8.976 1.00 98.50 100 VAL A C 1
ATOM 749 O O . VAL A 1 100 ? 2.580 -0.021 9.469 1.00 98.50 100 VAL A O 1
ATOM 752 N N . GLY A 1 101 ? 2.053 -1.630 8.005 1.00 98.19 101 GLY A N 1
ATOM 753 C CA . GLY A 1 101 ? 3.385 -1.772 7.444 1.00 98.19 101 GLY A CA 1
ATOM 754 C C . GLY A 1 101 ? 3.491 -3.014 6.574 1.00 98.19 101 GLY A C 1
ATOM 755 O O . GLY A 1 101 ? 2.486 -3.619 6.197 1.00 98.19 101 GLY A O 1
ATOM 756 N N . GLY A 1 102 ? 4.723 -3.411 6.266 1.00 97.12 102 GLY A N 1
ATOM 757 C CA . GLY A 1 102 ? 4.993 -4.513 5.352 1.00 97.12 102 GLY A CA 1
ATOM 758 C C . GLY A 1 102 ? 6.281 -4.319 4.568 1.00 97.12 102 GLY A C 1
ATOM 759 O O . GLY A 1 102 ? 7.095 -3.454 4.893 1.00 97.12 102 GLY A O 1
ATOM 760 N N . ARG A 1 103 ? 6.486 -5.147 3.543 1.00 96.19 103 ARG A N 1
ATOM 761 C CA . ARG A 1 103 ? 7.593 -4.979 2.591 1.00 96.19 103 ARG A CA 1
ATOM 762 C C . ARG A 1 103 ? 7.247 -5.513 1.206 1.00 96.19 103 ARG A C 1
ATOM 764 O O . ARG A 1 103 ? 6.473 -6.464 1.096 1.00 96.19 103 ARG A O 1
ATOM 771 N N . PHE A 1 104 ? 7.883 -4.953 0.181 1.00 95.38 104 PHE A N 1
ATOM 772 C CA . PHE A 1 104 ? 7.914 -5.558 -1.149 1.00 95.38 104 PHE A CA 1
ATOM 773 C C . PHE A 1 104 ? 8.876 -6.751 -1.171 1.00 95.38 104 PHE A C 1
ATOM 775 O O . PHE A 1 104 ? 9.938 -6.684 -0.540 1.00 95.38 104 PHE A O 1
ATOM 782 N N . ARG A 1 105 ? 8.488 -7.844 -1.839 1.00 88.69 105 ARG A N 1
ATOM 783 C CA . ARG A 1 105 ? 9.314 -9.043 -2.070 1.00 88.69 105 ARG A CA 1
ATOM 784 C C . ARG A 1 105 ? 8.895 -9.788 -3.326 1.00 88.69 105 ARG A C 1
ATOM 786 O O . ARG A 1 105 ? 7.702 -9.694 -3.691 1.00 88.69 105 ARG A O 1
#

Secondary structure (DSSP, 8-state):
--------------------------------------S--S---HHHHHHHHHT---HHHHHHHSTTSEEE-TT--------SSS-EEEEEE-TTS-EEEEEE-

pLDDT: mean 78.74, std 21.65, range [33.5, 98.75]

Radius of gyration: 30.99 Å; chains: 1; bounding box: 54×66×73 Å

Organism: NCBI:txid564369

Foldseek 3Di:
DDDDDDDDDDDDDDDDDDDPDPDPDDPPPCPPPPDPPPPALADPDVPVVVVVLCVQAAPVVCCVVSVQAAEAEPPDDDDPDDDDRRSYWDFDADPVRTGNDTDRD

Sequence (105 aa):
MNHIVRKALVALFVAAPAIAAAQVSTPVVDAPAIQPVPSRCGVTDLNEFAAFIAGKPTPAEFRAFYSCVGLVLPGDVTTTEIRYDNSRYFAQLDAHGRIVGGRFR